Protein AF-A0A2P2DXX3-F1 (afdb_monomer)

Structure (mmCIF, N/CA/C/O backbone):
data_AF-A0A2P2DXX3-F1
#
_entry.id   AF-A0A2P2DXX3-F1
#
loop_
_atom_site.group_PDB
_atom_site.id
_atom_site.type_symbol
_atom_site.label_atom_id
_atom_site.label_alt_id
_atom_site.label_comp_id
_atom_site.label_asym_id
_atom_site.label_entity_id
_atom_site.label_seq_id
_atom_site.pdbx_PDB_ins_code
_atom_site.Cartn_x
_atom_site.Cartn_y
_atom_site.Cartn_z
_atom_site.occupancy
_atom_site.B_iso_or_equiv
_atom_site.auth_seq_id
_atom_site.auth_comp_id
_atom_site.auth_asym_id
_atom_site.auth_atom_id
_atom_site.pdbx_PDB_model_num
ATOM 1 N N . MET A 1 1 ? 13.119 -11.155 7.982 1.00 60.38 1 MET A N 1
ATOM 2 C CA . MET A 1 1 ? 12.693 -10.408 9.185 1.00 60.38 1 MET A CA 1
ATOM 3 C C . MET A 1 1 ? 11.813 -9.215 8.824 1.00 60.38 1 MET A C 1
ATOM 5 O O . MET A 1 1 ? 12.301 -8.117 8.564 1.00 60.38 1 MET A O 1
ATOM 9 N N . GLY A 1 2 ? 10.505 -9.446 8.814 1.00 67.06 2 GLY A N 1
ATOM 10 C CA . GLY A 1 2 ? 9.478 -8.408 8.798 1.00 67.06 2 GLY A CA 1
ATOM 11 C C . GLY A 1 2 ? 8.422 -8.681 9.864 1.00 67.06 2 GLY A C 1
ATOM 12 O O . GLY A 1 2 ? 8.379 -9.762 10.449 1.00 67.06 2 GLY A O 1
ATOM 13 N N . GLN A 1 3 ? 7.584 -7.691 10.138 1.00 76.88 3 GLN A N 1
ATOM 14 C CA . GLN A 1 3 ? 6.499 -7.787 11.101 1.00 76.88 3 GLN A CA 1
ATOM 15 C C . GLN A 1 3 ? 5.167 -7.573 10.387 1.00 76.88 3 GLN A C 1
ATOM 17 O O . GLN A 1 3 ? 5.000 -6.600 9.663 1.00 76.88 3 GLN A O 1
ATOM 22 N N . LEU A 1 4 ? 4.195 -8.451 10.605 1.00 81.75 4 LEU A N 1
ATOM 23 C CA . LEU A 1 4 ? 2.806 -8.168 10.262 1.00 81.75 4 LEU A CA 1
ATOM 24 C C . LEU A 1 4 ? 2.164 -7.384 11.400 1.00 81.75 4 LEU A C 1
ATOM 26 O O . LEU A 1 4 ? 2.189 -7.837 12.543 1.00 81.75 4 LEU A O 1
ATOM 30 N N . ILE A 1 5 ? 1.593 -6.229 11.076 1.00 83.81 5 ILE A N 1
ATOM 31 C CA . ILE A 1 5 ? 0.844 -5.376 11.993 1.00 83.81 5 ILE A CA 1
ATOM 32 C C . ILE A 1 5 ? -0.620 -5.376 11.554 1.00 83.81 5 ILE A C 1
ATOM 34 O O . ILE A 1 5 ? -0.953 -4.839 10.497 1.00 83.81 5 ILE A O 1
ATOM 38 N N . GLY A 1 6 ? -1.493 -5.941 12.384 1.00 87.75 6 GLY A N 1
ATOM 39 C CA . GLY A 1 6 ? -2.930 -5.980 12.129 1.00 87.75 6 GLY A CA 1
ATOM 40 C C . GLY A 1 6 ? -3.640 -4.662 12.441 1.00 87.75 6 GLY A C 1
ATOM 41 O O . GLY A 1 6 ? -3.428 -4.025 13.482 1.00 87.75 6 GLY A O 1
ATOM 42 N N . TYR A 1 7 ? -4.537 -4.275 11.542 1.00 88.44 7 TYR A N 1
ATOM 43 C CA . TYR A 1 7 ? -5.453 -3.152 11.675 1.00 88.44 7 TYR A CA 1
ATOM 44 C C . TYR A 1 7 ? -6.890 -3.624 11.483 1.00 88.44 7 TYR A C 1
ATOM 46 O O . TYR A 1 7 ? -7.180 -4.393 10.573 1.00 88.44 7 TYR A O 1
ATOM 54 N N . GLU A 1 8 ? -7.807 -3.101 12.289 1.00 90.81 8 GLU A N 1
ATOM 55 C CA . GLU A 1 8 ? -9.239 -3.361 12.173 1.00 90.81 8 GLU A CA 1
ATOM 56 C C . GLU A 1 8 ? -10.039 -2.055 12.167 1.00 90.81 8 GLU A C 1
ATOM 58 O O . GLU A 1 8 ? -9.713 -1.082 12.854 1.00 90.81 8 GLU A O 1
ATOM 63 N N . CYS A 1 9 ? -11.100 -2.006 11.369 1.00 90.88 9 CY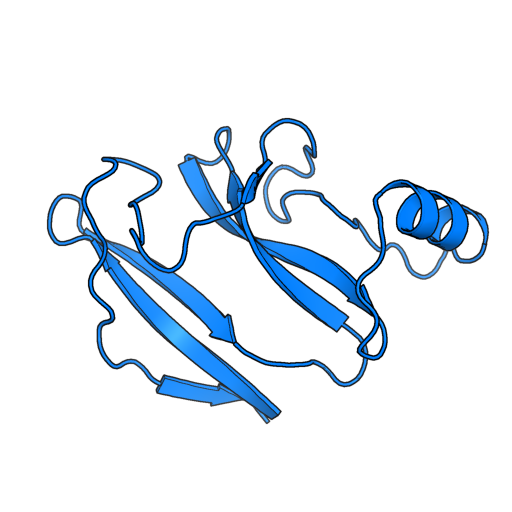S A N 1
ATOM 64 C CA . CYS A 1 9 ? -12.037 -0.896 11.367 1.00 90.88 9 CYS A CA 1
ATOM 65 C C . CYS A 1 9 ? -13.242 -1.209 12.266 1.00 90.88 9 CYS A C 1
ATOM 67 O O . CYS A 1 9 ? -14.012 -2.104 11.919 1.00 90.88 9 CYS A O 1
ATOM 69 N N . PRO A 1 10 ? -13.507 -0.419 13.323 1.00 88.06 10 PRO A N 1
ATOM 70 C CA . PRO A 1 10 ? -14.623 -0.677 14.240 1.00 88.06 10 PRO A CA 1
ATOM 71 C C . PRO A 1 10 ? -16.010 -0.433 13.623 1.00 88.06 10 PRO A C 1
ATOM 73 O O . PRO A 1 10 ? -17.013 -0.860 14.178 1.00 88.06 10 PRO A O 1
ATOM 76 N N . ASN A 1 11 ? -16.089 0.288 12.499 1.00 89.94 11 ASN A N 1
ATOM 77 C CA . ASN A 1 11 ? -17.364 0.665 11.881 1.00 89.94 11 ASN A CA 1
ATOM 78 C C . ASN A 1 11 ? -17.844 -0.344 10.824 1.00 89.94 11 ASN A C 1
ATOM 80 O O . ASN A 1 11 ? -19.039 -0.550 10.655 1.00 89.94 11 ASN A O 1
ATOM 84 N N . CYS A 1 12 ? -16.922 -0.964 10.081 1.00 88.75 12 CYS A N 1
ATOM 85 C CA . CYS A 1 12 ? -17.269 -1.890 8.995 1.00 88.75 12 CYS A CA 1
ATOM 86 C C . CYS A 1 12 ? -16.615 -3.272 9.119 1.00 88.75 12 CYS A C 1
ATOM 88 O O . CYS A 1 12 ? -16.707 -4.061 8.181 1.00 88.75 12 CYS A O 1
ATOM 90 N N . ASN A 1 13 ? -15.938 -3.550 10.242 1.00 85.12 13 ASN A N 1
ATOM 91 C CA . ASN A 1 13 ? -15.202 -4.790 10.514 1.00 85.12 13 ASN A CA 1
ATOM 92 C C . ASN A 1 13 ? -14.195 -5.170 9.415 1.00 85.12 13 ASN A C 1
ATOM 94 O O . ASN A 1 13 ? -13.897 -6.340 9.202 1.00 85.12 13 ASN A O 1
ATOM 98 N N . TYR A 1 14 ? -13.678 -4.179 8.685 1.00 88.31 14 TYR A N 1
ATOM 99 C CA . TYR A 1 14 ? -12.606 -4.402 7.723 1.00 88.31 14 TYR A CA 1
ATOM 100 C C . TYR A 1 14 ? -11.291 -4.638 8.464 1.00 88.31 14 TYR A C 1
ATOM 102 O O . TYR A 1 14 ? -10.856 -3.765 9.216 1.00 88.31 14 TYR A O 1
ATOM 110 N N . GLU A 1 15 ? -10.661 -5.780 8.219 1.00 87.69 15 GLU A N 1
ATOM 111 C CA . GLU A 1 15 ? -9.335 -6.122 8.729 1.00 87.69 15 GLU A CA 1
ATOM 112 C C . GLU A 1 15 ? -8.281 -5.986 7.623 1.00 87.69 15 GLU A C 1
ATOM 114 O O . GLU A 1 15 ? -8.542 -6.271 6.452 1.00 87.69 15 GLU A O 1
ATOM 119 N N . PHE A 1 16 ? -7.089 -5.534 7.999 1.00 86.69 16 PHE A N 1
ATOM 120 C CA . PHE A 1 16 ? -5.935 -5.430 7.119 1.00 86.69 16 PHE A CA 1
ATOM 121 C C . PHE A 1 16 ? -4.653 -5.707 7.897 1.00 86.69 16 PHE A C 1
ATOM 123 O O . PHE A 1 16 ? -4.371 -5.034 8.888 1.00 86.69 16 PHE A O 1
ATOM 130 N N . ASP A 1 17 ? -3.854 -6.648 7.412 1.00 85.44 17 ASP A N 1
ATOM 131 C CA . ASP A 1 17 ? -2.530 -6.927 7.952 1.00 85.44 17 ASP A CA 1
ATOM 132 C C . ASP A 1 17 ? -1.483 -6.216 7.098 1.00 85.44 17 ASP A C 1
ATOM 134 O O . ASP A 1 17 ? -1.251 -6.570 5.943 1.00 85.44 17 ASP A O 1
ATOM 138 N N . LYS A 1 18 ? -0.855 -5.192 7.673 1.00 83.06 18 LYS A N 1
ATOM 139 C CA . LYS A 1 18 ? 0.247 -4.469 7.042 1.00 83.06 18 LYS A CA 1
ATOM 140 C C . LYS A 1 18 ? 1.538 -5.238 7.241 1.00 83.06 18 LYS A C 1
ATOM 142 O O . LYS A 1 18 ? 1.904 -5.511 8.383 1.00 83.06 18 LYS A O 1
ATOM 147 N N . PHE A 1 19 ? 2.295 -5.461 6.176 1.00 78.44 19 PHE A N 1
ATOM 148 C CA . PHE A 1 19 ? 3.682 -5.885 6.324 1.00 78.44 19 PHE A CA 1
ATOM 149 C C . PHE A 1 19 ? 4.586 -4.676 6.610 1.00 78.44 19 PHE A C 1
ATOM 151 O O . PHE A 1 19 ? 4.818 -3.820 5.759 1.00 78.44 19 PHE A O 1
ATOM 158 N N . ASP A 1 20 ? 5.090 -4.585 7.837 1.00 71.94 20 ASP A N 1
ATOM 159 C CA . ASP A 1 20 ? 6.123 -3.645 8.262 1.00 71.94 20 ASP A CA 1
ATOM 160 C C . ASP A 1 20 ? 7.470 -4.367 8.330 1.00 71.94 20 ASP A C 1
ATOM 162 O O . ASP A 1 20 ? 7.841 -5.001 9.317 1.00 71.94 20 ASP A O 1
ATOM 166 N N . GLY A 1 21 ? 8.197 -4.338 7.221 1.00 63.16 21 GLY A N 1
ATOM 167 C CA . GLY A 1 21 ? 9.481 -5.006 7.133 1.00 63.16 21 GLY A CA 1
ATOM 168 C C . GLY A 1 21 ? 10.172 -4.764 5.809 1.00 63.16 21 GLY A C 1
ATOM 169 O O . GLY A 1 21 ? 9.569 -4.339 4.824 1.00 63.16 21 GLY A O 1
ATOM 170 N N . TYR A 1 22 ? 11.459 -5.083 5.791 1.00 57.28 22 TYR A N 1
ATOM 171 C CA . TYR A 1 22 ? 12.239 -5.154 4.569 1.00 57.28 22 TYR A CA 1
ATOM 172 C C . TYR A 1 22 ? 12.399 -6.631 4.236 1.00 57.28 22 TYR A C 1
ATOM 174 O O . TYR A 1 22 ? 13.024 -7.382 4.987 1.00 57.28 22 TYR A O 1
ATOM 182 N N . GLY A 1 23 ? 11.838 -7.069 3.109 1.00 56.12 23 GLY A N 1
ATOM 183 C CA . GLY A 1 23 ? 12.328 -8.305 2.516 1.00 56.12 23 GLY A CA 1
ATOM 184 C C . GLY A 1 23 ? 13.792 -8.093 2.125 1.00 56.12 23 GLY A C 1
ATOM 185 O O . GLY A 1 23 ? 14.180 -6.978 1.774 1.00 56.12 23 GLY A O 1
ATOM 186 N N . PHE A 1 24 ? 14.606 -9.153 2.121 1.00 56.84 24 PHE A N 1
ATOM 187 C CA . PHE A 1 24 ? 15.999 -9.084 1.644 1.00 56.84 24 PHE A CA 1
ATOM 188 C C . PHE A 1 24 ? 16.095 -8.461 0.231 1.00 56.84 24 PHE A C 1
ATOM 190 O O . PHE A 1 24 ? 17.115 -7.886 -0.149 1.00 56.84 24 PHE A O 1
ATOM 197 N N . VAL A 1 25 ? 14.996 -8.537 -0.535 1.00 70.31 25 VAL A N 1
ATOM 198 C CA . VAL A 1 25 ? 14.892 -8.059 -1.913 1.00 70.31 25 VAL A CA 1
ATOM 199 C C . VAL A 1 25 ? 13.831 -6.975 -2.117 1.00 70.31 25 VAL A C 1
ATOM 201 O O . VAL A 1 25 ? 14.079 -6.119 -2.947 1.00 70.31 25 VAL A O 1
ATOM 204 N N . SER A 1 26 ? 12.719 -6.908 -1.380 1.00 77.56 26 SER A N 1
ATOM 205 C CA . SER A 1 26 ? 11.585 -6.026 -1.735 1.00 77.56 26 SER A CA 1
ATOM 206 C C . SER A 1 26 ? 11.294 -4.951 -0.684 1.00 77.56 26 SER A C 1
ATOM 208 O O . SER A 1 26 ? 11.285 -5.225 0.516 1.00 77.56 26 SER A O 1
ATOM 210 N N . VAL A 1 27 ? 11.015 -3.730 -1.150 1.00 83.81 27 VAL A N 1
ATOM 211 C CA . VAL A 1 27 ? 10.562 -2.591 -0.341 1.00 83.81 27 VAL A CA 1
ATOM 212 C C . VAL A 1 27 ? 9.084 -2.350 -0.632 1.00 83.81 27 VAL A C 1
ATOM 214 O O . VAL A 1 27 ? 8.720 -1.911 -1.727 1.00 83.81 27 VAL A O 1
ATOM 217 N N . LEU A 1 28 ? 8.240 -2.658 0.351 1.00 85.25 28 LEU A N 1
ATOM 218 C CA . LEU A 1 28 ? 6.792 -2.507 0.267 1.00 85.25 28 LEU A CA 1
ATOM 219 C C . LEU A 1 28 ? 6.334 -1.248 1.006 1.00 85.25 28 LEU A C 1
ATOM 221 O O . LEU A 1 28 ? 6.929 -0.841 2.002 1.00 85.25 28 LEU A O 1
ATOM 225 N N . GLU A 1 29 ? 5.266 -0.635 0.517 1.00 87.62 29 GLU A N 1
ATOM 226 C CA . GLU A 1 29 ? 4.593 0.471 1.187 1.00 87.62 29 GLU A CA 1
ATOM 227 C C . GLU A 1 29 ? 3.083 0.331 0.997 1.00 87.62 29 GLU A C 1
ATOM 229 O O . GLU A 1 29 ? 2.614 -0.083 -0.064 1.00 87.62 29 GLU A O 1
ATOM 234 N N . THR A 1 30 ? 2.311 0.649 2.031 1.00 89.88 30 THR A N 1
ATOM 235 C CA . THR A 1 30 ? 0.860 0.458 2.017 1.00 89.88 30 THR A CA 1
ATOM 236 C C . THR A 1 30 ? 0.160 1.597 1.278 1.00 89.88 30 THR A C 1
ATOM 238 O O . THR A 1 30 ? 0.309 2.774 1.617 1.00 89.88 30 THR A O 1
ATOM 241 N N . TYR A 1 31 ? -0.667 1.246 0.298 1.00 90.75 31 TYR A N 1
ATOM 242 C CA . TYR A 1 31 ? -1.506 2.170 -0.459 1.00 90.75 31 TYR A CA 1
ATOM 243 C C . TYR A 1 31 ? -2.975 1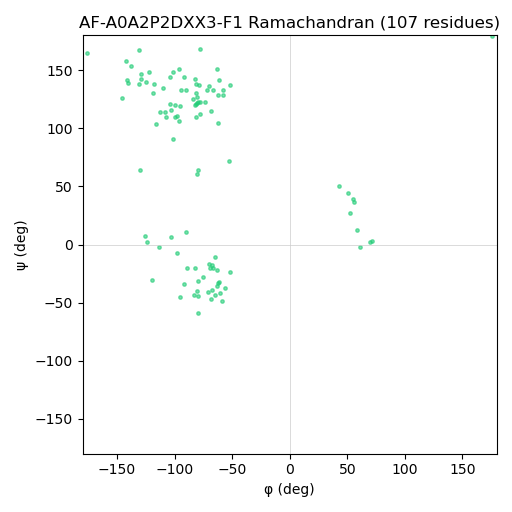.779 -0.333 1.00 90.75 31 TYR A C 1
ATOM 245 O O . TYR A 1 31 ? -3.338 0.608 -0.261 1.00 90.75 31 TYR A O 1
ATOM 253 N N . HIS A 1 32 ? -3.841 2.780 -0.377 1.00 91.06 32 HIS A N 1
ATOM 254 C CA . HIS A 1 32 ? -5.258 2.605 -0.627 1.00 91.06 32 HIS A CA 1
ATOM 255 C C . HIS A 1 32 ? -5.497 2.429 -2.128 1.00 91.06 32 HIS A C 1
ATOM 257 O O . HIS A 1 32 ? -5.149 3.304 -2.921 1.00 91.06 32 HIS A O 1
ATOM 263 N N . CYS A 1 33 ? -6.118 1.317 -2.520 1.00 90.38 33 CYS A N 1
ATOM 264 C CA . CYS A 1 33 ? -6.590 1.109 -3.881 1.00 90.38 33 CYS A CA 1
ATOM 265 C C . CYS A 1 33 ? -8.073 1.480 -3.989 1.00 90.38 33 CYS A C 1
ATOM 267 O O . CYS A 1 33 ? -8.932 0.697 -3.591 1.00 90.38 33 CYS A O 1
ATOM 269 N N . SER A 1 34 ? -8.391 2.618 -4.608 1.00 86.62 34 SER A N 1
ATOM 270 C CA . SER A 1 34 ? -9.775 3.096 -4.762 1.00 86.62 34 SER A CA 1
ATOM 271 C C . SER A 1 34 ? -10.663 2.177 -5.606 1.00 86.62 34 SER A C 1
ATOM 273 O O . SER A 1 34 ? -11.882 2.206 -5.474 1.00 86.62 34 SER A O 1
ATOM 275 N N . ARG A 1 35 ? -10.070 1.329 -6.456 1.00 87.69 35 ARG A N 1
ATOM 276 C CA . ARG A 1 35 ? -10.804 0.335 -7.255 1.00 87.69 35 ARG A CA 1
ATOM 277 C C . ARG A 1 35 ? -11.149 -0.924 -6.465 1.00 87.69 35 ARG A C 1
ATOM 279 O O . ARG A 1 35 ? -12.222 -1.478 -6.662 1.00 87.69 35 ARG A O 1
ATOM 286 N N . CYS A 1 36 ? -10.228 -1.395 -5.628 1.00 86.69 36 CYS A N 1
ATOM 287 C CA . CYS A 1 36 ? -10.469 -2.557 -4.771 1.00 86.69 36 CYS A CA 1
ATOM 288 C C . CYS A 1 36 ? -11.227 -2.165 -3.496 1.00 86.69 36 CYS A C 1
ATOM 290 O O . CYS A 1 36 ? -11.858 -3.018 -2.891 1.00 86.69 36 CYS A O 1
ATOM 292 N N . MET A 1 37 ? -11.200 -0.877 -3.122 1.00 87.19 37 MET A N 1
ATOM 293 C CA . MET A 1 37 ? -11.670 -0.365 -1.829 1.00 87.19 37 MET A CA 1
ATOM 294 C C . MET A 1 37 ? -10.980 -1.076 -0.658 1.00 87.19 37 MET A C 1
ATOM 296 O O . MET A 1 37 ? -11.591 -1.396 0.363 1.00 87.19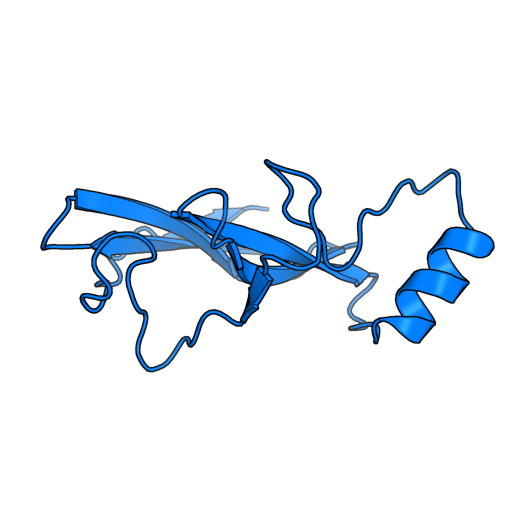 37 MET A O 1
ATOM 300 N N . GLU A 1 38 ? -9.685 -1.334 -0.833 1.00 89.19 38 GLU A N 1
ATOM 301 C CA . GLU A 1 38 ? -8.849 -2.107 0.082 1.00 89.19 38 GLU A CA 1
ATOM 302 C C . GLU A 1 38 ? -7.483 -1.442 0.242 1.00 89.19 38 GLU A C 1
ATOM 304 O O . GLU A 1 38 ? -7.008 -0.721 -0.648 1.00 89.19 38 GLU A O 1
ATOM 309 N N . LEU A 1 39 ? -6.856 -1.691 1.389 1.00 90.06 39 LEU A N 1
ATOM 310 C CA . LEU A 1 39 ? -5.446 -1.405 1.598 1.00 90.06 39 LEU A CA 1
ATOM 311 C C . LEU A 1 39 ? -4.628 -2.544 1.001 1.00 90.06 39 LEU A C 1
ATOM 313 O O . LEU A 1 39 ? -4.998 -3.712 1.101 1.00 90.06 39 LEU A O 1
ATOM 317 N N . VAL A 1 40 ? -3.539 -2.189 0.336 1.00 89.38 40 VAL A N 1
ATOM 318 C CA . VAL A 1 40 ? -2.650 -3.138 -0.323 1.00 89.38 40 VAL A CA 1
ATOM 319 C C . VAL A 1 40 ? -1.209 -2.706 -0.126 1.00 89.38 40 VAL A C 1
ATOM 321 O O . VAL A 1 40 ? -0.889 -1.524 -0.252 1.00 89.38 4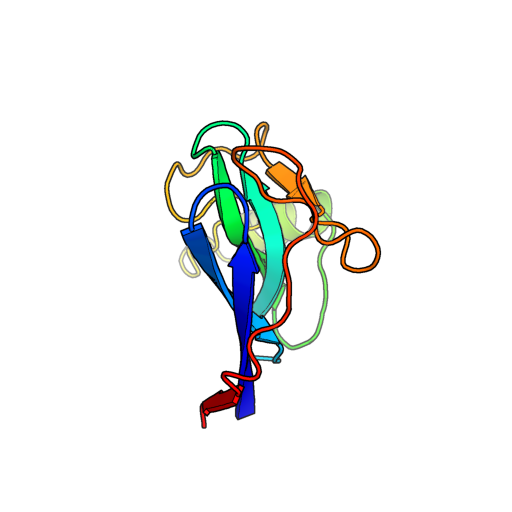0 VAL A O 1
ATOM 324 N N . ASP A 1 41 ? -0.329 -3.664 0.133 1.00 87.62 41 ASP A N 1
ATOM 325 C CA . ASP A 1 41 ? 1.106 -3.413 0.126 1.00 87.62 41 ASP A CA 1
ATOM 326 C C . ASP A 1 41 ? 1.617 -3.427 -1.318 1.00 87.62 41 ASP A C 1
ATOM 328 O O . ASP A 1 41 ? 1.429 -4.379 -2.080 1.00 87.62 41 ASP A O 1
ATOM 332 N N . VAL A 1 42 ? 2.211 -2.308 -1.721 1.00 87.00 42 VAL A N 1
ATOM 333 C CA . VAL A 1 42 ? 2.679 -2.047 -3.079 1.00 87.00 42 VAL A CA 1
ATOM 334 C C . VAL A 1 42 ? 4.194 -2.046 -3.083 1.00 87.00 42 VAL A C 1
ATOM 336 O O . VAL A 1 42 ? 4.836 -1.419 -2.244 1.00 87.00 42 VAL A O 1
ATOM 339 N N . LEU A 1 43 ? 4.769 -2.719 -4.074 1.00 86.44 43 LEU A N 1
ATOM 340 C CA . LEU A 1 43 ? 6.201 -2.681 -4.313 1.00 86.44 43 LEU A CA 1
ATOM 341 C C . LEU A 1 43 ? 6.610 -1.285 -4.793 1.00 86.44 43 LEU A C 1
ATOM 343 O O . LEU A 1 43 ? 6.211 -0.843 -5.873 1.00 86.44 43 LEU A O 1
ATOM 347 N N . VAL A 1 44 ? 7.414 -0.601 -3.986 1.00 87.56 44 VAL A N 1
ATOM 348 C CA . VAL A 1 44 ? 7.944 0.740 -4.281 1.00 87.56 44 VAL A CA 1
ATOM 349 C C . VAL A 1 44 ? 9.456 0.736 -4.476 1.00 87.56 44 VAL A C 1
ATOM 351 O O . VAL A 1 44 ? 10.049 1.769 -4.767 1.00 87.56 44 VAL A O 1
ATOM 354 N N . GLY A 1 45 ? 10.109 -0.412 -4.320 1.00 85.81 45 GLY A N 1
ATOM 355 C CA . GLY A 1 45 ? 11.550 -0.513 -4.464 1.00 85.81 45 GLY A CA 1
ATOM 356 C C . GLY A 1 45 ? 12.075 -1.898 -4.132 1.00 85.81 45 GLY A C 1
ATOM 357 O O . GLY A 1 45 ? 11.313 -2.783 -3.752 1.00 85.81 45 GLY A O 1
ATOM 358 N N . ILE A 1 46 ? 13.386 -2.068 -4.253 1.00 84.94 46 ILE A N 1
ATOM 359 C CA . ILE A 1 46 ? 14.074 -3.330 -3.983 1.00 84.94 46 ILE A CA 1
ATOM 360 C C . ILE A 1 46 ? 15.426 -3.098 -3.308 1.00 84.94 46 ILE A C 1
ATOM 362 O O . ILE A 1 46 ? 16.015 -2.022 -3.415 1.00 84.94 46 ILE A O 1
ATOM 366 N N . ARG A 1 47 ? 15.932 -4.117 -2.605 1.00 79.38 47 ARG A N 1
ATOM 367 C CA . ARG A 1 47 ? 17.238 -4.137 -1.921 1.00 79.38 47 ARG A CA 1
ATOM 368 C C . ARG A 1 47 ? 17.453 -2.909 -1.027 1.00 79.38 47 ARG A C 1
ATOM 370 O O . ARG A 1 47 ? 18.493 -2.255 -1.083 1.00 79.38 47 ARG A O 1
ATOM 377 N N . GLY A 1 48 ? 16.422 -2.546 -0.261 1.00 76.56 48 GLY A N 1
ATOM 378 C CA . GLY A 1 48 ? 16.438 -1.389 0.641 1.00 76.56 48 GLY A CA 1
ATOM 379 C C . GLY A 1 48 ? 16.401 -0.017 -0.046 1.00 76.56 48 GLY A C 1
ATOM 380 O O . GLY A 1 48 ? 16.447 0.999 0.642 1.00 76.56 48 GLY A O 1
ATOM 381 N N . LYS A 1 49 ? 16.295 0.054 -1.380 1.00 82.69 49 LYS A N 1
ATOM 382 C CA . LYS A 1 49 ? 16.169 1.314 -2.124 1.00 82.69 49 LYS A CA 1
ATOM 383 C C . LYS A 1 49 ? 14.733 1.520 -2.582 1.00 82.69 49 LYS A C 1
ATOM 385 O O . LYS A 1 49 ? 14.218 0.718 -3.354 1.00 82.69 49 LYS A O 1
ATOM 390 N N . LYS A 1 50 ? 14.114 2.624 -2.154 1.00 85.62 50 LYS A N 1
ATOM 391 C CA . LYS A 1 50 ? 12.866 3.118 -2.752 1.00 85.62 50 LYS A CA 1
ATOM 392 C C . LYS A 1 50 ? 13.169 3.698 -4.129 1.00 85.62 50 LYS A C 1
ATOM 394 O O . LYS A 1 50 ? 14.125 4.456 -4.284 1.00 85.62 50 LYS A O 1
ATOM 399 N N . PHE A 1 51 ? 12.374 3.330 -5.119 1.00 87.00 51 PHE A N 1
ATOM 400 C CA . PHE A 1 51 ? 12.465 3.860 -6.472 1.00 87.00 51 PHE A CA 1
ATOM 401 C C . PHE A 1 51 ? 11.461 4.990 -6.646 1.00 87.00 51 PHE A C 1
ATOM 403 O O . PHE A 1 51 ? 10.414 5.002 -6.011 1.00 87.00 51 PHE A O 1
ATOM 410 N N . THR A 1 52 ? 11.766 5.945 -7.518 1.00 87.06 52 THR A N 1
ATOM 411 C CA . THR A 1 52 ? 10.729 6.806 -8.094 1.00 87.06 52 THR A CA 1
ATOM 412 C C . THR A 1 52 ? 9.995 6.047 -9.198 1.00 87.06 52 THR A C 1
ATOM 414 O O . THR A 1 52 ? 10.446 4.992 -9.655 1.00 87.06 52 THR A O 1
ATOM 417 N N . GLU A 1 53 ? 8.872 6.586 -9.674 1.00 81.94 53 GLU A N 1
ATOM 418 C CA . GLU A 1 53 ? 8.166 6.001 -10.818 1.00 81.94 53 GLU A CA 1
ATOM 419 C C . GLU A 1 53 ? 9.071 5.870 -12.052 1.00 81.94 53 GLU A C 1
ATOM 421 O O . GLU A 1 53 ? 8.984 4.871 -12.762 1.00 81.94 53 GLU A O 1
ATOM 426 N N . GLU A 1 54 ? 9.951 6.846 -12.282 1.00 84.19 54 GLU A N 1
ATOM 427 C CA . GLU A 1 54 ? 10.904 6.865 -13.395 1.00 84.19 54 GLU A CA 1
ATOM 428 C C . GLU A 1 54 ? 11.979 5.787 -13.235 1.00 84.19 54 GLU A C 1
ATOM 430 O O . GLU A 1 54 ? 12.214 5.008 -14.160 1.00 84.19 54 GLU A O 1
ATOM 435 N N . MET A 1 55 ? 12.570 5.680 -12.038 1.00 86.50 55 MET A N 1
ATOM 436 C CA . MET A 1 55 ? 13.563 4.648 -11.720 1.00 86.50 55 MET A CA 1
ATOM 437 C C . MET A 1 55 ? 12.976 3.245 -11.859 1.00 86.50 55 MET A C 1
ATOM 439 O O . MET A 1 55 ? 13.613 2.361 -12.422 1.00 86.50 55 MET A O 1
ATOM 443 N N . ALA A 1 56 ? 11.742 3.042 -11.397 1.00 83.19 56 ALA A N 1
ATOM 444 C CA . ALA A 1 56 ? 11.040 1.775 -11.549 1.00 83.19 56 ALA A CA 1
ATOM 445 C C . ALA A 1 56 ? 10.786 1.422 -13.024 1.00 83.19 56 ALA A C 1
ATOM 447 O O . ALA A 1 56 ? 10.842 0.255 -13.414 1.00 83.19 56 ALA A O 1
ATOM 448 N N . LEU A 1 57 ? 10.519 2.427 -13.862 1.00 82.56 57 LEU A N 1
ATOM 449 C CA . LEU A 1 57 ? 10.293 2.245 -15.293 1.00 82.56 57 LEU A CA 1
ATOM 450 C C . LEU A 1 57 ? 11.595 1.886 -16.023 1.00 82.56 57 LEU A C 1
ATOM 452 O O . LEU A 1 57 ? 11.591 1.000 -16.877 1.00 82.56 57 LEU A O 1
ATOM 456 N N . GLU A 1 58 ? 12.709 2.526 -15.664 1.00 84.88 58 GLU A N 1
ATOM 457 C CA . GLU A 1 58 ? 14.044 2.178 -16.161 1.00 84.88 58 GLU A CA 1
ATOM 458 C C . GLU A 1 58 ? 14.478 0.781 -15.698 1.00 84.88 58 GLU A C 1
ATOM 460 O O . GLU A 1 58 ? 14.949 -0.023 -16.505 1.00 84.88 58 GLU A O 1
ATOM 465 N N . HIS A 1 59 ? 14.246 0.455 -14.426 1.00 83.19 59 HIS A N 1
ATOM 466 C CA . HIS A 1 59 ? 14.553 -0.855 -13.867 1.00 83.19 59 HIS A CA 1
ATOM 467 C C . HIS A 1 59 ? 13.805 -1.969 -14.608 1.00 83.19 59 HIS A C 1
ATOM 469 O O . HIS A 1 59 ? 14.431 -2.910 -15.088 1.00 83.19 59 HIS A O 1
ATOM 475 N N . ASN A 1 60 ? 12.494 -1.809 -14.814 1.00 79.62 60 ASN A N 1
ATOM 476 C CA . ASN A 1 60 ? 11.675 -2.768 -15.559 1.00 79.62 60 ASN A CA 1
ATOM 477 C C . ASN A 1 60 ? 12.100 -2.932 -17.025 1.00 79.62 60 ASN A C 1
ATOM 479 O O . ASN A 1 60 ? 11.974 -4.021 -17.582 1.00 79.62 60 ASN A O 1
ATOM 483 N N . LYS A 1 61 ? 12.604 -1.870 -17.667 1.00 81.06 61 LYS A N 1
ATOM 484 C CA . LYS A 1 61 ? 13.174 -1.963 -19.022 1.00 81.06 61 LYS A CA 1
ATOM 485 C C . LYS A 1 61 ? 14.459 -2.788 -19.035 1.00 81.06 61 LYS A C 1
ATOM 487 O O . LYS A 1 61 ? 14.688 -3.537 -19.980 1.00 81.06 61 LYS A O 1
ATOM 492 N N . ARG A 1 62 ? 15.298 -2.628 -18.009 1.00 81.56 62 ARG A N 1
ATOM 493 C CA . ARG A 1 62 ? 16.607 -3.283 -17.905 1.00 81.56 62 ARG A CA 1
ATOM 494 C C . ARG A 1 62 ? 16.512 -4.734 -17.425 1.00 81.56 62 ARG A C 1
ATOM 496 O O . ARG A 1 62 ? 17.312 -5.554 -17.864 1.00 81.56 62 ARG A O 1
ATOM 503 N N . TYR A 1 63 ? 15.523 -5.050 -16.589 1.00 79.12 63 TYR A N 1
ATOM 504 C CA . TYR A 1 63 ? 15.316 -6.368 -15.978 1.00 79.12 63 TYR A CA 1
ATOM 505 C C . TYR A 1 63 ? 13.864 -6.864 -16.147 1.00 79.12 63 TYR A C 1
ATOM 507 O O . TYR A 1 63 ? 13.148 -7.066 -15.173 1.00 79.12 63 TYR A O 1
ATOM 515 N N . PRO A 1 64 ? 13.391 -7.111 -17.383 1.00 67.31 64 PRO A N 1
ATOM 516 C CA . PRO A 1 64 ? 11.993 -7.478 -17.642 1.00 67.31 64 PRO A CA 1
ATOM 517 C C . PRO A 1 64 ? 11.597 -8.878 -17.134 1.00 67.31 64 PRO A C 1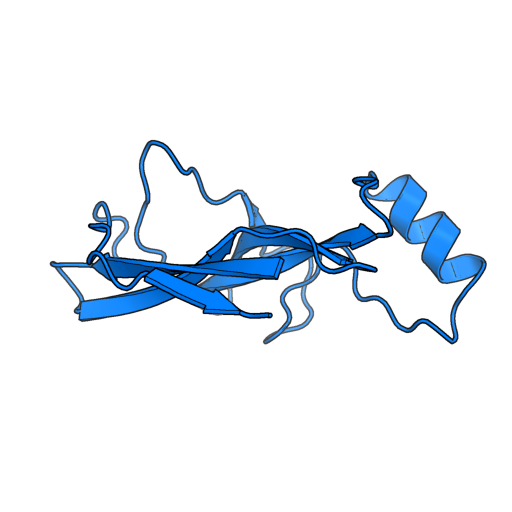
ATOM 519 O O . PRO A 1 64 ? 10.406 -9.167 -16.992 1.00 67.31 64 PRO A O 1
ATOM 522 N N . LEU A 1 65 ? 12.578 -9.762 -16.898 1.00 57.62 65 LEU A N 1
ATOM 523 C CA . LEU A 1 65 ? 12.362 -11.105 -16.341 1.00 57.62 65 LEU A CA 1
ATOM 524 C C . LEU A 1 65 ? 12.074 -11.064 -14.832 1.00 57.62 65 LEU A C 1
ATOM 526 O O . LEU A 1 65 ? 11.327 -11.909 -14.339 1.00 57.62 65 LEU A O 1
ATOM 530 N N . GLU A 1 66 ? 12.576 -10.050 -14.125 1.00 60.50 66 GLU A N 1
ATOM 531 C CA . GLU A 1 66 ? 12.183 -9.724 -12.752 1.00 60.50 66 GLU A CA 1
ATOM 532 C C . GLU A 1 66 ? 10.857 -8.952 -12.805 1.00 60.50 66 GLU A C 1
ATOM 534 O O . GLU A 1 66 ? 10.846 -7.770 -12.517 1.00 60.50 66 GLU A O 1
ATOM 539 N N . LYS A 1 67 ? 9.756 -9.579 -13.272 1.00 58.38 67 LYS A N 1
ATOM 540 C CA . LYS A 1 67 ? 8.419 -8.971 -13.512 1.00 58.38 67 LYS A CA 1
ATOM 541 C C . LYS A 1 67 ? 7.854 -8.216 -12.291 1.00 58.38 67 LYS A C 1
ATOM 543 O O . LYS A 1 67 ? 6.869 -8.632 -11.677 1.00 58.38 67 LYS A O 1
ATOM 548 N N . GLU A 1 68 ? 8.416 -7.066 -11.973 1.00 64.31 68 GLU A N 1
ATOM 549 C CA . GLU A 1 68 ? 8.111 -6.308 -10.779 1.00 64.31 68 GLU A CA 1
ATOM 550 C C . GLU A 1 68 ? 7.141 -5.187 -11.146 1.00 64.31 68 GLU A C 1
ATOM 552 O O . GLU A 1 68 ? 7.413 -4.221 -11.865 1.00 64.31 68 GLU A O 1
ATOM 557 N N . ASN A 1 69 ? 5.910 -5.355 -10.674 1.00 71.69 69 ASN A N 1
ATOM 558 C CA . ASN A 1 69 ? 4.822 -4.413 -10.875 1.00 71.69 69 ASN A CA 1
ATOM 559 C C . ASN A 1 69 ? 4.938 -3.256 -9.872 1.00 71.69 69 ASN A C 1
ATOM 561 O O . ASN A 1 69 ? 4.039 -3.043 -9.061 1.00 71.69 69 ASN A O 1
ATOM 565 N N . PHE A 1 70 ? 6.047 -2.514 -9.939 1.00 83.88 70 PHE A N 1
ATOM 566 C CA . PHE A 1 70 ? 6.255 -1.318 -9.129 1.00 83.88 70 PHE A CA 1
ATOM 567 C C . PHE A 1 70 ? 5.073 -0.355 -9.271 1.00 83.88 70 PHE A C 1
ATOM 569 O O . PHE A 1 70 ? 4.579 -0.123 -10.382 1.00 83.88 70 PHE A O 1
ATOM 576 N N . PHE A 1 71 ? 4.636 0.224 -8.152 1.00 84.81 71 PHE A N 1
ATOM 577 C CA . PHE A 1 71 ? 3.531 1.187 -8.108 1.00 84.81 71 PHE A CA 1
ATOM 578 C C . PHE A 1 71 ? 2.222 0.666 -8.722 1.00 84.81 71 PHE A C 1
ATOM 580 O O . PHE A 1 71 ? 1.498 1.411 -9.382 1.00 84.81 71 PHE A O 1
ATOM 587 N N . LYS A 1 72 ? 1.898 -0.619 -8.558 1.00 87.00 72 LYS A N 1
ATOM 588 C CA . LYS A 1 72 ? 0.618 -1.188 -9.005 1.00 87.00 72 LYS A CA 1
ATOM 589 C C . LYS A 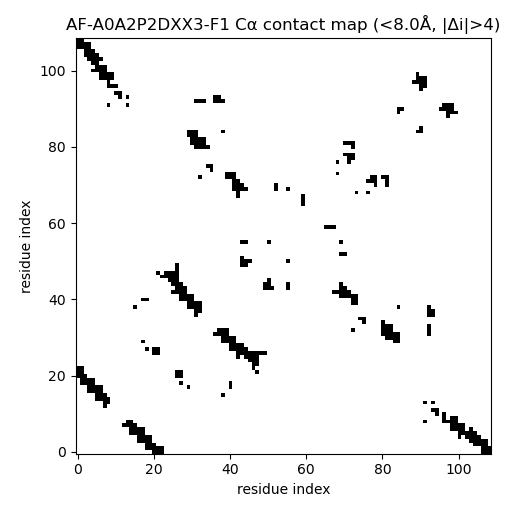1 72 ? -0.046 -1.966 -7.887 1.00 87.00 72 LYS A C 1
ATOM 591 O O . LYS A 1 72 ? 0.617 -2.609 -7.081 1.00 87.00 72 LYS A O 1
ATOM 596 N N . CYS A 1 73 ? -1.376 -1.937 -7.877 1.00 85.38 73 CYS A N 1
ATOM 597 C CA . CYS A 1 73 ? -2.146 -2.750 -6.950 1.00 85.38 73 CYS A CA 1
ATOM 598 C C . CYS A 1 73 ? -1.878 -4.241 -7.237 1.00 85.38 73 CYS A C 1
ATOM 600 O O . CYS A 1 73 ? -2.044 -4.648 -8.390 1.00 85.38 73 CYS A O 1
ATOM 602 N N . PRO A 1 74 ? -1.521 -5.070 -6.242 1.00 83.06 74 PRO A N 1
ATOM 603 C CA . PRO A 1 74 ? -1.325 -6.506 -6.454 1.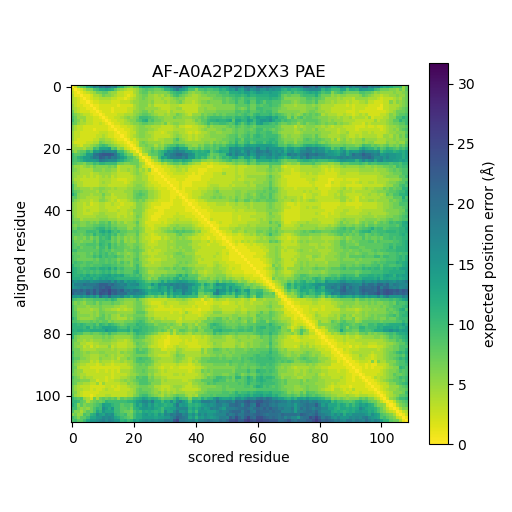00 83.06 74 PRO A CA 1
ATOM 604 C C . PRO A 1 74 ? -2.608 -7.204 -6.935 1.00 83.06 74 PRO A C 1
ATOM 606 O O . PRO A 1 74 ? -2.536 -8.112 -7.764 1.00 83.06 74 PRO A O 1
ATOM 609 N N . ASN A 1 75 ? -3.776 -6.714 -6.506 1.00 84.50 75 A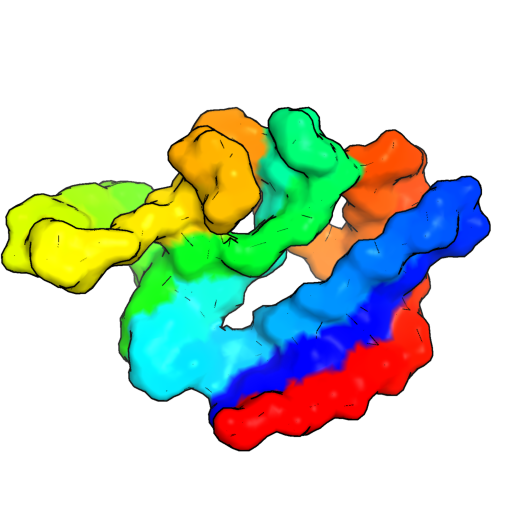SN A N 1
ATOM 610 C CA . ASN A 1 75 ? -5.075 -7.310 -6.822 1.00 84.50 75 ASN A CA 1
ATOM 611 C C . ASN A 1 75 ? -5.553 -6.925 -8.232 1.00 84.50 75 ASN A C 1
ATOM 613 O O . ASN A 1 75 ? -5.767 -7.786 -9.081 1.00 84.50 75 ASN A O 1
ATOM 617 N N . CYS A 1 76 ? -5.701 -5.624 -8.520 1.00 85.88 76 CYS A N 1
ATOM 618 C CA . CYS A 1 76 ? -6.262 -5.165 -9.799 1.00 85.88 76 CYS A CA 1
ATOM 619 C C . CYS A 1 76 ? -5.221 -4.758 -10.853 1.00 85.88 76 CYS A C 1
ATOM 621 O O . CYS A 1 76 ? -5.592 -4.460 -11.989 1.00 85.88 76 CYS A O 1
ATOM 623 N N . ARG A 1 77 ? -3.928 -4.713 -10.497 1.00 80.75 77 ARG A N 1
ATOM 624 C CA . ARG A 1 77 ? -2.790 -4.328 -11.361 1.00 80.75 77 ARG A CA 1
ATOM 625 C C . ARG A 1 77 ? -2.869 -2.923 -11.970 1.00 80.75 77 ARG A C 1
ATOM 627 O O . ARG A 1 77 ? -2.066 -2.583 -12.840 1.00 80.75 77 ARG A O 1
ATOM 634 N N . VAL A 1 78 ? -3.789 -2.082 -11.496 1.00 79.12 78 VAL A N 1
ATOM 635 C CA . VAL A 1 78 ? -3.924 -0.682 -11.918 1.00 79.12 78 VAL A CA 1
ATOM 636 C C . VAL A 1 78 ? -3.079 0.220 -11.022 1.00 79.12 78 VAL A C 1
ATOM 638 O O . VAL A 1 78 ? -3.123 0.116 -9.799 1.00 79.12 78 VAL A O 1
ATOM 641 N N . LYS A 1 79 ? -2.312 1.117 -11.649 1.00 74.75 79 LYS A N 1
ATOM 642 C CA . LYS A 1 79 ? -1.473 2.119 -10.973 1.00 74.75 79 LYS A CA 1
ATOM 643 C C . LYS A 1 79 ? -2.246 3.371 -10.552 1.00 74.75 79 LYS A C 1
ATOM 645 O O . LYS A 1 79 ? -2.105 3.840 -9.434 1.00 74.75 79 LYS A O 1
ATOM 650 N N . LYS A 1 80 ? -3.109 3.889 -11.435 1.00 79.06 80 LYS A N 1
ATOM 651 C CA . LYS A 1 80 ? -3.815 5.178 -11.262 1.00 79.06 80 LYS A CA 1
ATOM 652 C C . LYS A 1 80 ? -4.803 5.229 -10.088 1.00 79.06 80 LYS A C 1
ATOM 654 O O . LYS A 1 80 ? -5.315 6.296 -9.782 1.00 79.06 80 LYS A O 1
ATOM 659 N N . THR A 1 81 ? -5.108 4.092 -9.471 1.00 82.94 81 THR A N 1
ATOM 660 C CA . THR A 1 81 ? -6.096 3.976 -8.390 1.00 82.94 81 THR A CA 1
ATOM 661 C C . THR A 1 81 ? -5.445 3.851 -7.018 1.00 82.94 81 THR A C 1
ATOM 663 O O . THR A 1 81 ? -6.143 3.577 -6.050 1.00 82.94 81 THR A O 1
ATOM 666 N N . LEU A 1 82 ? -4.121 3.994 -6.931 1.00 86.38 82 LEU A N 1
ATOM 667 C CA . LEU A 1 82 ? -3.380 3.911 -5.682 1.00 86.38 82 LEU A CA 1
ATOM 668 C C . LEU A 1 82 ? -3.170 5.301 -5.084 1.00 86.38 82 LEU A C 1
ATOM 670 O O . LEU A 1 82 ? -2.744 6.228 -5.767 1.00 86.38 82 LEU A O 1
ATOM 674 N N . SER A 1 83 ? -3.434 5.436 -3.792 1.00 89.62 83 SER A N 1
ATOM 675 C CA . SER A 1 83 ? -3.109 6.627 -3.008 1.00 89.62 83 SER A CA 1
ATOM 676 C C . SER A 1 83 ? -2.394 6.208 -1.728 1.00 89.62 83 SER A C 1
ATOM 678 O O . SER A 1 83 ? -2.796 5.208 -1.135 1.00 89.62 83 SER A O 1
ATOM 680 N N . PRO A 1 84 ? -1.335 6.913 -1.299 1.00 88.75 84 PRO A N 1
ATOM 681 C CA . PRO A 1 84 ? -0.569 6.519 -0.122 1.00 88.75 84 PRO A CA 1
ATOM 682 C C . PRO A 1 84 ? -1.480 6.457 1.104 1.00 88.75 84 PRO A C 1
ATOM 684 O O . PRO A 1 84 ? -2.283 7.364 1.346 1.00 88.75 84 PRO A O 1
ATOM 687 N N . TRP A 1 85 ? -1.382 5.371 1.870 1.00 90.62 85 TRP A N 1
ATOM 688 C CA . TRP A 1 85 ? -2.179 5.229 3.078 1.00 90.62 85 TRP A CA 1
ATOM 689 C C . TRP A 1 85 ? -1.526 5.995 4.227 1.00 90.62 85 TRP A C 1
ATOM 691 O O . TRP A 1 85 ? -0.381 5.749 4.602 1.00 90.62 85 TRP A O 1
ATOM 701 N N . ASN A 1 86 ? -2.252 6.959 4.790 1.00 87.12 86 ASN A N 1
ATOM 702 C CA . ASN A 1 86 ? -1.712 7.811 5.839 1.00 87.12 86 ASN A CA 1
ATOM 703 C C . ASN A 1 86 ? -1.695 7.069 7.187 1.00 87.12 86 ASN A C 1
ATOM 705 O O . ASN A 1 86 ? -2.739 6.830 7.791 1.00 87.12 86 ASN A O 1
ATOM 709 N N . LEU A 1 87 ? -0.495 6.769 7.687 1.00 82.44 87 LEU A N 1
ATOM 710 C CA . LEU A 1 87 ? -0.278 6.069 8.959 1.00 82.44 87 LEU A CA 1
ATOM 711 C C . LEU A 1 87 ? -0.714 6.861 10.204 1.00 82.44 87 LEU A C 1
ATOM 713 O O . LEU A 1 87 ? -0.918 6.259 11.258 1.00 82.44 87 LEU A O 1
ATOM 717 N N . GLN A 1 88 ? -0.856 8.187 10.116 1.00 84.00 88 GLN A N 1
ATOM 718 C CA . GLN A 1 88 ? -1.306 9.022 11.236 1.00 84.00 88 GLN A CA 1
ATOM 719 C C . GLN A 1 88 ? -2.827 8.961 11.394 1.00 84.00 88 GLN A C 1
ATOM 721 O O . GLN A 1 88 ? -3.343 8.804 12.503 1.00 84.00 88 GLN A O 1
ATOM 726 N N . THR A 1 89 ? -3.55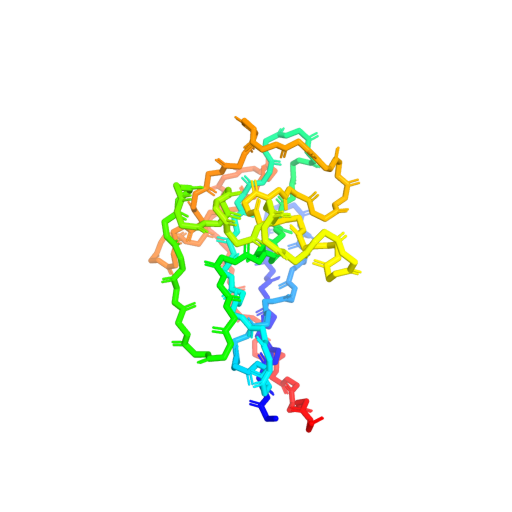3 9.059 10.278 1.00 84.19 89 THR A N 1
ATOM 727 C CA . THR A 1 89 ? -5.021 9.047 10.278 1.00 84.19 89 THR A CA 1
ATOM 728 C C . THR A 1 89 ? -5.601 7.639 10.160 1.00 84.19 89 THR A C 1
ATOM 730 O O . THR A 1 89 ? -6.743 7.437 10.565 1.00 84.19 89 THR A O 1
ATOM 733 N N . LYS A 1 90 ? -4.819 6.669 9.662 1.00 88.12 90 LYS A N 1
ATOM 734 C CA . LYS A 1 90 ? -5.179 5.251 9.470 1.00 88.12 90 LYS A CA 1
ATOM 735 C C . LYS A 1 90 ? -6.596 5.078 8.896 1.00 88.12 90 LYS A C 1
ATOM 737 O O . LYS A 1 90 ? -7.400 4.364 9.493 1.00 88.12 90 LYS A O 1
ATOM 742 N N . PRO A 1 91 ? -6.967 5.767 7.801 1.00 90.19 91 PRO A N 1
ATOM 743 C CA . PRO A 1 91 ? -8.347 5.777 7.330 1.00 90.19 91 PRO A CA 1
ATOM 744 C C . PRO A 1 91 ? -8.729 4.413 6.749 1.00 90.19 91 PRO A C 1
ATOM 746 O O . PRO A 1 91 ? -7.968 3.828 5.978 1.00 90.19 91 PRO A O 1
ATOM 749 N N . CYS A 1 92 ? -9.918 3.918 7.084 1.00 88.31 92 CYS A N 1
ATOM 750 C CA . CYS A 1 92 ? -10.468 2.715 6.473 1.00 88.31 92 CYS A CA 1
ATOM 751 C C . CYS A 1 92 ? -10.772 2.964 4.986 1.00 88.31 92 CYS A C 1
ATOM 753 O O . CYS A 1 92 ? -11.434 3.955 4.666 1.00 88.31 92 CYS A O 1
ATOM 755 N N . PRO A 1 93 ? -10.379 2.062 4.071 1.00 87.81 93 PRO A N 1
ATOM 756 C CA . PRO A 1 93 ? -10.620 2.242 2.639 1.00 87.81 93 PRO A CA 1
ATOM 757 C C . PRO A 1 93 ? -12.110 2.169 2.251 1.00 87.81 93 PRO A C 1
ATOM 759 O O . PRO A 1 93 ? -12.484 2.642 1.183 1.00 87.81 93 PRO A O 1
ATOM 762 N N . LYS A 1 94 ? -12.973 1.611 3.116 1.00 87.31 94 LYS A N 1
ATOM 763 C CA . LYS A 1 94 ? -14.411 1.430 2.849 1.00 87.31 94 LYS A CA 1
ATOM 764 C C . LYS A 1 94 ? -15.287 2.546 3.407 1.00 87.31 94 LYS A C 1
ATOM 766 O O . LYS A 1 94 ? -16.193 3.014 2.729 1.00 87.31 94 LYS A O 1
ATOM 771 N N . CYS A 1 95 ? -15.040 2.958 4.648 1.00 88.12 95 CYS A N 1
ATOM 772 C CA . CYS A 1 95 ? -15.900 3.912 5.355 1.00 88.12 95 CYS A CA 1
ATOM 773 C C . CYS A 1 95 ? -15.163 5.158 5.857 1.00 88.12 95 CYS A C 1
ATOM 775 O O . CYS A 1 95 ? -15.769 5.986 6.528 1.00 88.12 95 CYS A O 1
ATOM 777 N N . GLN A 1 96 ? -13.860 5.284 5.573 1.00 86.62 96 GLN A N 1
ATOM 778 C CA . GLN A 1 96 ? -12.991 6.395 5.989 1.00 86.62 96 GLN A CA 1
ATOM 779 C C . GLN A 1 96 ? -12.840 6.590 7.508 1.00 86.62 96 GLN A C 1
ATOM 781 O O . GLN A 1 96 ? -12.046 7.421 7.944 1.00 86.62 96 GLN A O 1
ATOM 786 N N . THR A 1 97 ? -13.524 5.791 8.331 1.00 90.62 97 THR A N 1
ATOM 787 C CA . THR A 1 97 ? -13.331 5.758 9.782 1.00 90.62 97 THR A CA 1
ATOM 788 C C . THR A 1 97 ? -11.903 5.332 10.113 1.00 90.62 97 THR A C 1
ATOM 790 O O . THR A 1 97 ? -11.344 4.446 9.466 1.00 90.62 97 THR A O 1
ATOM 793 N N . LYS A 1 98 ? -11.312 5.945 11.140 1.00 90.12 98 LYS A N 1
ATOM 794 C CA . LYS A 1 98 ? -9.988 5.574 11.644 1.00 90.12 98 LYS A CA 1
ATOM 795 C C . LYS A 1 98 ? -9.962 4.103 12.071 1.00 90.12 98 LYS A C 1
ATOM 797 O O . LYS A 1 98 ? -10.813 3.661 12.840 1.00 90.12 98 LYS A O 1
ATOM 802 N N . MET A 1 99 ? -8.977 3.367 11.572 1.00 90.00 99 MET A N 1
ATOM 803 C CA . MET A 1 99 ? -8.709 1.986 11.956 1.00 90.00 99 MET A CA 1
ATOM 804 C C . MET A 1 99 ? -7.897 1.939 13.251 1.00 90.00 99 MET A C 1
ATOM 806 O O . MET A 1 99 ? -6.989 2.749 13.475 1.00 90.00 99 MET A O 1
ATOM 810 N N . ASN A 1 100 ? -8.216 0.956 14.085 1.00 89.31 100 ASN A N 1
ATOM 811 C CA . ASN A 1 100 ? -7.478 0.633 15.292 1.00 89.31 100 ASN A CA 1
ATOM 812 C C . ASN A 1 100 ? -6.425 -0.420 14.964 1.00 89.31 100 ASN A C 1
ATOM 814 O O . ASN A 1 100 ? -6.642 -1.301 14.140 1.00 89.31 100 ASN A O 1
ATOM 818 N N . GLN A 1 101 ? -5.267 -0.321 15.602 1.00 87.25 101 GLN A N 1
ATOM 819 C CA . GLN A 1 101 ? -4.267 -1.377 15.530 1.00 87.25 101 GLN A CA 1
ATOM 820 C C . GLN A 1 101 ? -4.659 -2.443 16.552 1.00 87.25 101 GLN A C 1
ATOM 822 O O . GLN A 1 101 ? -4.766 -2.124 17.734 1.00 87.25 101 GLN A O 1
ATOM 827 N N . ASN A 1 102 ? -4.897 -3.676 16.113 1.00 80.12 102 ASN A N 1
ATOM 828 C CA . ASN A 1 102 ? -5.482 -4.718 16.967 1.00 80.12 102 ASN A CA 1
ATOM 829 C C . ASN A 1 102 ? -4.448 -5.553 17.733 1.00 80.12 102 ASN A C 1
ATOM 831 O O . ASN A 1 102 ? -4.770 -6.589 18.305 1.00 80.12 102 ASN A O 1
ATOM 835 N N . GLY A 1 103 ? -3.185 -5.120 17.733 1.00 66.00 103 GLY A N 1
ATOM 836 C CA . GLY A 1 103 ? -2.108 -5.803 18.443 1.00 66.00 103 GLY A CA 1
ATOM 837 C C . GLY A 1 103 ? -1.702 -7.154 17.844 1.00 66.00 103 GLY A C 1
ATOM 838 O O . GLY A 1 103 ? -0.790 -7.770 18.393 1.00 66.00 103 GLY A O 1
ATOM 839 N N . LYS A 1 104 ? -2.299 -7.607 16.723 1.00 65.44 104 LYS A N 1
ATOM 840 C CA . LYS A 1 104 ? -1.767 -8.739 15.952 1.00 65.44 104 LYS A CA 1
ATOM 841 C C . LYS A 1 104 ? -0.387 -8.340 15.439 1.00 65.44 104 LYS A C 1
ATOM 843 O O . LYS A 1 104 ? -0.260 -7.520 14.532 1.00 65.44 104 LYS A O 1
ATOM 848 N N . ILE A 1 105 ? 0.630 -8.891 16.086 1.00 63.97 105 ILE A N 1
ATOM 849 C CA . ILE A 1 105 ? 2.031 -8.756 15.725 1.00 63.97 105 ILE A CA 1
ATOM 850 C C . ILE A 1 105 ? 2.513 -10.154 15.352 1.00 63.97 105 ILE A C 1
ATOM 852 O O . ILE A 1 105 ? 2.702 -11.007 16.218 1.00 63.97 105 ILE A O 1
ATOM 856 N N . GLY A 1 106 ? 2.656 -10.403 14.054 1.00 63.50 106 GLY A N 1
ATOM 857 C CA . GLY A 1 106 ? 3.235 -11.639 13.538 1.00 63.50 106 GLY A CA 1
ATOM 858 C C . GLY A 1 106 ? 4.687 -11.405 13.154 1.00 63.50 106 GLY A C 1
ATOM 859 O O . GLY A 1 106 ? 4.950 -10.584 12.281 1.00 63.50 106 GLY A O 1
ATOM 860 N N . ASN A 1 107 ? 5.630 -12.118 13.765 1.00 60.62 107 ASN A N 1
ATOM 861 C CA . ASN A 1 107 ? 7.009 -12.116 13.279 1.00 60.62 107 ASN A CA 1
ATOM 862 C C . ASN A 1 107 ? 7.090 -13.035 12.056 1.00 60.62 107 ASN A C 1
ATOM 864 O O . ASN A 1 107 ? 6.732 -14.208 12.143 1.00 60.62 107 ASN A O 1
ATOM 868 N N . TRP A 1 108 ? 7.527 -12.491 10.925 1.00 56.75 108 TRP A N 1
ATOM 869 C CA . TRP A 1 108 ? 7.809 -13.243 9.706 1.00 56.75 108 TRP A CA 1
ATOM 870 C C . TRP A 1 108 ? 9.326 -13.284 9.506 1.00 56.75 108 TRP A C 1
ATOM 872 O O . TRP A 1 108 ? 9.962 -12.237 9.314 1.00 56.75 108 TRP A O 1
ATOM 882 N N . ASP A 1 109 ? 9.901 -14.484 9.612 1.00 47.69 109 ASP A N 1
ATOM 883 C CA . ASP A 1 109 ? 11.328 -14.735 9.370 1.00 47.69 109 ASP A CA 1
ATOM 884 C C . ASP A 1 109 ? 11.649 -14.666 7.871 1.00 47.69 109 ASP A C 1
ATOM 886 O O . ASP A 1 109 ? 10.993 -15.388 7.085 1.00 47.69 109 ASP A O 1
#

Sequence (109 aa):
MGQLIGYECPNCNYEFDKFDGYGFVSVLETYHCSRCMELVDVLVGIRGKKFTEEMALEHNKRYPLEKENFFKCPNCRVKKTLSPWNLQTKPCPKCQTKMNQNGKIGNWD

Secondary structure (DSSP, 8-state):
-EEEEEEE-TTT--EEEEEEEB-SSEEEEEEEETTTTEEEEEEEEETTEEPPHHHHHHHHHH-TTS---TTS-TTT--STTEEE--TTT-B-TTT-PBPEEEEEEEEE-

Solvent-accessible surface area (backbone atoms only — not comparable to full-atom values): 6155 Å² total; per-residue (Å²): 90,30,32,34,43,29,32,34,20,89,88,75,70,50,71,48,73,42,74,57,44,52,47,89,52,43,28,56,46,55,22,30,26,72,82,76,42,35,76,41,70,21,40,41,27,41,65,84,40,78,47,52,78,65,53,44,53,52,46,42,70,77,39,61,85,64,76,67,61,56,61,21,40,81,85,79,62,47,44,92,40,55,42,80,52,51,81,87,63,32,55,31,60,79,77,58,48,58,39,46,72,69,75,47,69,43,83,42,115

Nearest PDB structures (foldseek):
  8d4w-assembly1_A-2  TM=2.761E-01  e=9.357E+00  Mycolicibacterium smegmatis

Organism: NCBI:txid1917863

pLDDT: mean 81.06, std 10.13, range [47.69, 91.06]

Radius of gyration: 14.53 Å; Cα contacts (8 Å, |Δi|>4): 223; chains: 1; bounding box: 35×24×38 Å

Mean predicted aligned error: 6.95 Å

Foldseek 3Di:
DWKWWWKADPPPRDIDTDIGDADCFFDWAWWQQLVVLQIATFTQGTNPDGDDPVRVVVVCVVCVVVVHLHQAGPVPSDNVRIDGQDPVQCARSNPGHHIDGPPPIDDDD